Protein AF-A0A849TJH0-F1 (afdb_monomer)

pLDDT: mean 88.13, std 12.86, range [44.28, 97.75]

Mean predicted aligned error: 7.53 Å

Structure (mmCIF, N/CA/C/O backbone):
data_AF-A0A849TJH0-F1
#
_entry.id   AF-A0A849TJH0-F1
#
loop_
_atom_site.group_PDB
_atom_site.id
_atom_site.type_symbol
_atom_site.label_atom_id
_atom_site.label_alt_id
_atom_site.label_comp_id
_atom_site.label_asym_id
_atom_site.label_entity_id
_atom_site.label_seq_id
_atom_site.pdbx_PDB_ins_code
_atom_site.Cartn_x
_atom_site.Cartn_y
_atom_site.Cartn_z
_atom_site.occupancy
_atom_site.B_iso_or_equiv
_atom_site.auth_seq_id
_atom_site.auth_comp_id
_atom_site.auth_asym_id
_atom_site.auth_atom_id
_atom_site.pdbx_PDB_model_num
ATOM 1 N N . TYR A 1 1 ? -3.776 0.462 -8.668 1.00 64.62 1 TYR A N 1
ATOM 2 C CA . TYR A 1 1 ? -3.515 1.908 -8.844 1.00 64.62 1 TYR A CA 1
ATOM 3 C C . TYR A 1 1 ? -3.891 2.322 -10.253 1.00 64.62 1 TYR A C 1
ATOM 5 O O . TYR A 1 1 ? -3.477 1.636 -11.181 1.00 64.62 1 TYR A O 1
ATOM 13 N N . CYS A 1 2 ? -4.718 3.362 -10.392 1.00 76.00 2 CYS A N 1
ATOM 14 C CA . CYS A 1 2 ? -5.261 3.835 -11.667 1.00 76.00 2 CYS A CA 1
ATOM 15 C C . CYS A 1 2 ? -4.732 5.246 -11.947 1.00 76.00 2 CYS A C 1
ATOM 17 O O . CYS A 1 2 ? -4.831 6.101 -11.068 1.00 76.00 2 CYS A O 1
ATOM 19 N N . ALA A 1 3 ? -4.161 5.479 -13.124 1.00 84.88 3 ALA A N 1
ATOM 20 C CA . ALA A 1 3 ? -3.779 6.819 -13.555 1.00 84.88 3 ALA A CA 1
ATOM 21 C C . ALA A 1 3 ? -5.000 7.588 -14.093 1.00 84.88 3 ALA A C 1
ATOM 23 O O . ALA A 1 3 ? -6.074 7.012 -14.292 1.00 84.88 3 ALA A O 1
ATOM 24 N N . ALA A 1 4 ? -4.841 8.898 -14.310 1.00 90.50 4 ALA A N 1
ATOM 25 C CA . ALA A 1 4 ? -5.912 9.779 -14.791 1.00 90.50 4 ALA A CA 1
ATOM 26 C C . ALA A 1 4 ? -6.474 9.366 -16.167 1.00 90.50 4 ALA A C 1
ATOM 28 O O . ALA A 1 4 ? -7.608 9.701 -16.493 1.00 90.50 4 ALA A O 1
ATOM 29 N N . ASP A 1 5 ? -5.701 8.612 -16.948 1.00 93.19 5 ASP A N 1
ATOM 30 C CA . ASP A 1 5 ? -6.088 8.053 -18.247 1.00 93.19 5 ASP A CA 1
ATOM 31 C C . ASP A 1 5 ? -6.831 6.704 -18.146 1.00 93.19 5 ASP A C 1
ATOM 33 O O . ASP A 1 5 ? -7.168 6.100 -19.161 1.00 93.19 5 ASP A O 1
ATOM 37 N N . GLY A 1 6 ? -7.083 6.207 -16.932 1.00 91.94 6 GLY A N 1
ATOM 38 C CA . GLY A 1 6 ? -7.732 4.918 -16.699 1.00 91.94 6 GLY A CA 1
ATOM 39 C C . GLY A 1 6 ? -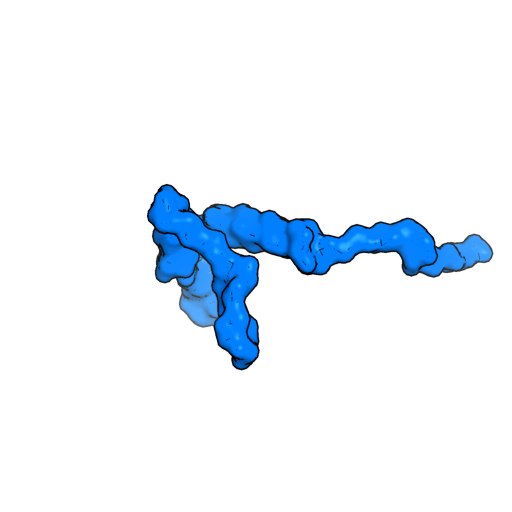6.789 3.710 -16.753 1.00 91.94 6 GLY A C 1
ATOM 40 O O . GLY A 1 6 ? -7.228 2.586 -16.489 1.00 91.94 6 GLY A O 1
ATOM 41 N N . SER A 1 7 ? -5.501 3.905 -17.053 1.00 92.81 7 SER A N 1
ATOM 42 C CA . SER A 1 7 ? -4.523 2.817 -17.079 1.00 92.81 7 SER A CA 1
ATOM 43 C C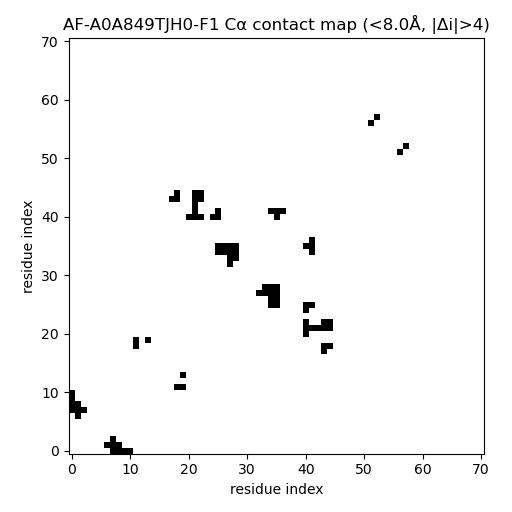 . SER A 1 7 ? -4.222 2.298 -15.670 1.00 92.81 7 SER A C 1
ATOM 45 O O . SER A 1 7 ? -4.225 3.041 -14.684 1.00 92.81 7 SER A O 1
ATOM 47 N N . ARG A 1 8 ? -3.977 0.986 -15.557 1.00 91.69 8 ARG A N 1
ATOM 48 C CA . ARG A 1 8 ? -3.641 0.316 -14.294 1.00 91.69 8 ARG A CA 1
ATOM 49 C C . ARG A 1 8 ? -2.275 -0.348 -14.402 1.00 91.69 8 ARG A C 1
ATOM 51 O O . ARG A 1 8 ? -2.084 -1.208 -15.255 1.00 91.69 8 ARG A O 1
ATOM 58 N N . SER A 1 9 ? -1.367 0.010 -13.495 1.00 90.38 9 SER A N 1
ATOM 59 C CA . SER A 1 9 ? 0.036 -0.447 -13.537 1.00 90.38 9 SER A CA 1
ATOM 60 C C . SER A 1 9 ? 0.452 -1.312 -12.344 1.00 90.38 9 SER A C 1
ATOM 62 O O . SER A 1 9 ? 1.562 -1.832 -12.327 1.00 90.38 9 SER A O 1
ATOM 64 N N . LEU A 1 10 ? -0.425 -1.485 -11.348 1.00 91.44 10 LEU A N 1
ATOM 65 C CA . LEU A 1 10 ? -0.192 -2.363 -10.198 1.00 91.44 10 LEU A CA 1
ATOM 66 C C . LEU A 1 10 ? -1.416 -3.244 -9.959 1.00 91.44 10 LEU A C 1
ATOM 68 O O . LEU A 1 10 ? -2.529 -2.726 -9.800 1.00 91.44 10 LEU A O 1
ATOM 72 N N . PHE A 1 11 ? -1.171 -4.550 -9.896 1.00 93.69 11 PHE A N 1
ATOM 73 C CA . PHE A 1 11 ? -2.160 -5.602 -9.689 1.00 93.69 11 PHE A CA 1
ATOM 74 C C . PHE A 1 11 ? -1.740 -6.454 -8.492 1.00 93.69 11 PHE A C 1
ATOM 76 O O . PHE A 1 11 ? 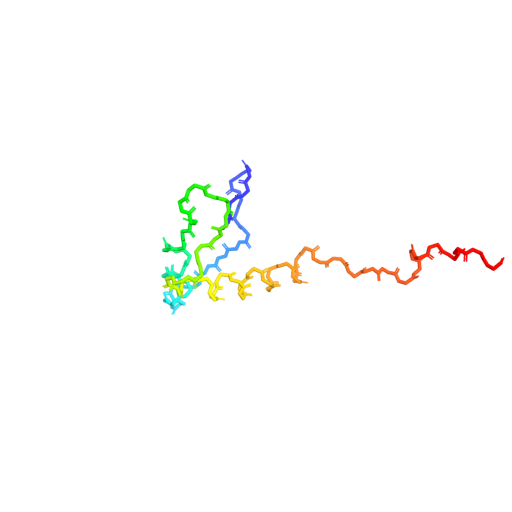-0.559 -6.761 -8.339 1.00 93.69 11 PHE A O 1
ATOM 83 N N . ILE A 1 12 ? -2.707 -6.835 -7.661 1.00 94.31 12 ILE A N 1
ATOM 84 C CA . ILE A 1 12 ? -2.497 -7.721 -6.513 1.00 94.31 12 ILE A CA 1
ATOM 85 C C . ILE A 1 12 ? -3.153 -9.055 -6.855 1.00 94.31 12 ILE A C 1
ATOM 87 O O . ILE A 1 12 ? -4.304 -9.087 -7.294 1.00 94.31 12 ILE A O 1
ATOM 91 N N . GLY A 1 13 ? -2.406 -10.148 -6.697 1.00 96.25 13 GLY A N 1
ATOM 92 C CA . GLY A 1 13 ? -2.932 -11.488 -6.929 1.00 96.25 13 GLY A CA 1
ATOM 93 C C . GLY A 1 13 ? -4.057 -11.814 -5.939 1.00 96.25 13 GLY A C 1
ATOM 94 O O . GLY A 1 13 ? -3.980 -11.408 -4.777 1.00 96.25 13 GLY A O 1
ATOM 95 N N . PRO A 1 14 ? -5.089 -12.572 -6.351 1.00 96.69 14 PRO A N 1
ATOM 96 C CA . PRO A 1 14 ? -6.222 -12.884 -5.483 1.00 96.69 14 PRO A CA 1
ATOM 97 C C . PRO A 1 14 ? -5.817 -13.687 -4.241 1.00 96.69 14 PRO A C 1
ATOM 99 O O . PRO A 1 14 ? -6.534 -13.654 -3.244 1.00 96.69 14 PRO A O 1
ATOM 102 N N . ASP A 1 15 ? -4.681 -14.384 -4.271 1.00 97.75 15 ASP A N 1
ATOM 103 C CA . ASP A 1 15 ? -4.188 -15.206 -3.162 1.00 97.75 15 ASP A 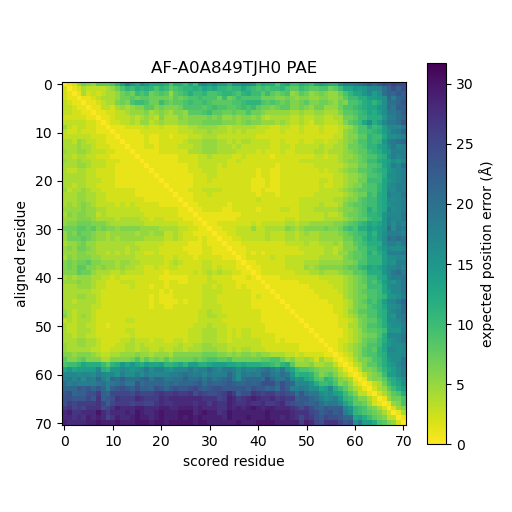CA 1
ATOM 104 C C . ASP A 1 15 ? -3.426 -14.402 -2.096 1.00 97.75 15 ASP A C 1
ATOM 106 O O . ASP A 1 15 ? -3.194 -14.897 -0.994 1.00 97.75 15 ASP A O 1
ATOM 110 N N . CYS A 1 16 ? -3.102 -13.132 -2.358 1.00 96.62 16 CYS A N 1
ATOM 111 C CA . CYS A 1 16 ? -2.428 -12.235 -1.415 1.00 96.62 16 CYS A CA 1
ATOM 112 C C . CYS A 1 16 ? -3.416 -11.664 -0.382 1.00 96.62 16 CYS A C 1
ATOM 114 O O . CYS A 1 16 ? -3.591 -10.453 -0.273 1.00 96.62 16 CYS A O 1
ATOM 116 N N . LYS A 1 17 ? -4.098 -12.539 0.370 1.00 96.69 17 LYS A N 1
ATOM 117 C CA . LYS A 1 17 ? -5.236 -12.174 1.236 1.00 96.69 17 LYS A CA 1
ATOM 118 C C . LYS A 1 17 ? -4.904 -11.091 2.266 1.00 96.69 17 LYS A C 1
ATOM 120 O O . LYS A 1 17 ? -5.732 -10.222 2.503 1.00 96.69 17 LYS A O 1
ATOM 125 N N . ARG A 1 18 ? -3.700 -11.130 2.847 1.00 96.12 18 ARG A N 1
ATOM 126 C CA . ARG A 1 18 ? -3.234 -10.134 3.830 1.00 96.12 18 ARG A CA 1
ATOM 127 C C . ARG A 1 18 ? -3.033 -8.761 3.196 1.00 96.12 18 ARG A C 1
ATOM 129 O O . ARG A 1 18 ? -3.593 -7.790 3.683 1.00 96.12 18 ARG A O 1
ATOM 136 N N . THR A 1 19 ? -2.360 -8.713 2.049 1.00 96.06 19 THR A N 1
ATOM 137 C CA . THR A 1 19 ? -2.163 -7.478 1.283 1.00 96.06 19 THR A CA 1
ATOM 138 C C . THR A 1 19 ? -3.490 -6.888 0.810 1.00 96.06 19 THR A C 1
ATOM 140 O O . THR A 1 19 ? -3.678 -5.680 0.887 1.00 96.06 19 THR A O 1
ATOM 143 N N . LEU A 1 20 ? -4.426 -7.725 0.347 1.00 96.75 20 LEU A N 1
ATOM 144 C CA . LEU A 1 20 ? -5.770 -7.274 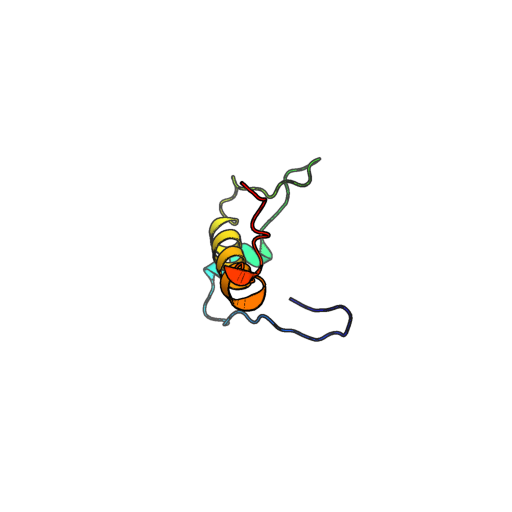-0.025 1.00 96.75 20 LEU A CA 1
ATOM 145 C C . LEU A 1 20 ? -6.491 -6.653 1.178 1.00 96.75 20 LEU A C 1
ATOM 147 O O . LEU A 1 20 ? -6.960 -5.525 1.083 1.00 96.75 20 LEU A O 1
ATOM 151 N N . GLU A 1 21 ? -6.497 -7.342 2.321 1.00 96.62 21 GLU A N 1
ATOM 152 C CA . GLU A 1 21 ? -7.099 -6.829 3.554 1.00 96.62 21 GLU A CA 1
ATOM 153 C C . GLU A 1 21 ? -6.457 -5.508 4.011 1.00 96.62 21 GLU A C 1
ATOM 155 O O . GLU A 1 21 ? -7.166 -4.575 4.381 1.00 96.62 21 GLU A O 1
ATOM 160 N N . ALA A 1 22 ? -5.128 -5.411 3.965 1.00 96.75 22 ALA A N 1
ATOM 161 C CA . ALA A 1 22 ? -4.383 -4.217 4.342 1.00 96.75 22 ALA A CA 1
ATOM 162 C C . ALA A 1 22 ? -4.712 -3.013 3.448 1.00 96.75 22 ALA A C 1
ATOM 164 O O . ALA A 1 22 ? -4.963 -1.919 3.952 1.00 96.75 22 ALA A O 1
ATOM 165 N N . VAL A 1 23 ? -4.755 -3.204 2.127 1.00 94.12 23 VAL A N 1
ATOM 166 C CA . VAL A 1 23 ? -5.089 -2.135 1.170 1.00 94.12 23 VAL A CA 1
ATOM 167 C C . VAL A 1 23 ? -6.552 -1.704 1.310 1.00 94.12 23 VAL A C 1
ATOM 169 O O . VAL A 1 23 ? -6.854 -0.520 1.183 1.00 94.12 23 VAL A O 1
ATOM 172 N N . GLU A 1 24 ? -7.464 -2.639 1.586 1.00 95.19 24 GLU A N 1
ATOM 173 C CA . GLU A 1 24 ? -8.892 -2.346 1.765 1.00 95.19 24 GLU A CA 1
ATOM 174 C C . GLU A 1 24 ? -9.202 -1.626 3.087 1.00 95.19 24 GLU A C 1
ATOM 176 O O . GLU A 1 24 ? -10.155 -0.848 3.144 1.00 95.19 24 GLU A O 1
ATOM 181 N N . LYS A 1 25 ? -8.429 -1.885 4.151 1.00 96.50 25 LYS A N 1
ATOM 182 C CA . LYS A 1 25 ? -8.734 -1.415 5.515 1.00 96.50 25 LYS A CA 1
ATOM 183 C C . LYS A 1 25 ? -7.839 -0.294 6.037 1.00 96.50 25 LYS A C 1
ATOM 185 O O . LYS A 1 25 ? -8.146 0.242 7.100 1.00 96.50 25 LYS A O 1
ATOM 190 N N . GLN A 1 26 ? -6.765 0.079 5.342 1.00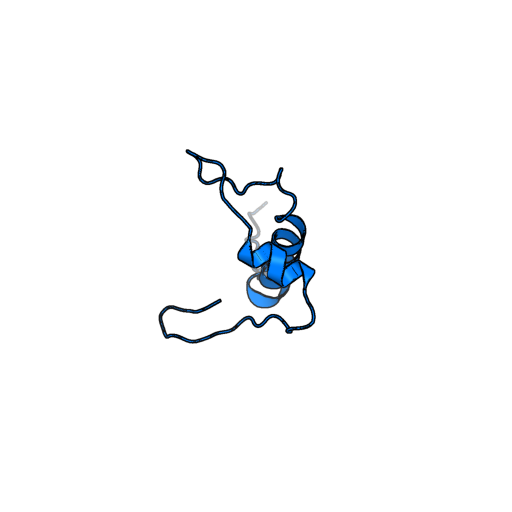 95.44 26 GLN A N 1
ATOM 191 C CA . GLN A 1 26 ? -5.906 1.184 5.775 1.00 95.44 26 GLN A CA 1
ATOM 192 C C . GLN A 1 26 ? -6.691 2.493 5.883 1.00 95.44 26 GLN A C 1
ATOM 194 O O . GLN A 1 26 ? -7.348 2.924 4.936 1.00 95.44 26 GLN A O 1
ATOM 199 N N . GLN A 1 27 ? -6.573 3.157 7.030 1.00 96.06 27 GLN A N 1
ATOM 200 C CA . GLN A 1 27 ? -7.208 4.445 7.299 1.00 96.06 27 GLN A CA 1
ATOM 201 C C . GLN A 1 27 ? -6.167 5.493 7.698 1.00 96.06 27 GLN A C 1
ATOM 203 O O . GLN A 1 27 ? -5.009 5.175 7.976 1.00 96.06 27 GLN A O 1
ATOM 208 N N . TYR A 1 28 ? -6.593 6.754 7.711 1.00 95.88 28 TYR A N 1
ATOM 209 C CA . TYR A 1 28 ? -5.845 7.869 8.283 1.00 95.88 28 TYR A CA 1
ATOM 210 C C . TYR A 1 28 ? -6.378 8.183 9.679 1.00 95.88 28 TYR A C 1
ATOM 212 O O . TYR A 1 28 ? -7.567 7.997 9.954 1.00 95.88 28 TYR A O 1
ATOM 220 N N . LYS A 1 29 ? -5.511 8.689 10.558 1.00 96.31 29 LYS A N 1
ATOM 221 C CA . LYS A 1 29 ? -5.922 9.144 11.889 1.00 96.31 29 LYS A CA 1
ATOM 222 C C . LYS A 1 29 ? -6.858 10.347 11.747 1.00 96.31 29 LYS A C 1
ATOM 224 O O . LYS A 1 29 ? -6.632 11.241 10.932 1.00 96.31 29 LYS A O 1
ATOM 229 N N . GLN A 1 30 ? -7.937 10.376 12.532 1.00 95.44 30 GLN A N 1
ATOM 230 C CA . GLN A 1 30 ? -8.915 11.461 12.437 1.00 95.44 30 GLN A CA 1
ATOM 231 C C . GLN A 1 30 ? -8.277 12.822 12.733 1.00 95.44 30 GLN A C 1
ATOM 233 O O . GLN A 1 30 ? -7.521 12.975 13.689 1.00 95.44 30 GLN A O 1
ATOM 238 N N . GLY A 1 31 ? -8.620 13.817 11.914 1.00 96.69 31 GLY A N 1
ATOM 239 C CA . GLY A 1 31 ? -8.103 15.178 12.051 1.00 96.69 31 GLY A CA 1
ATOM 240 C C . GLY A 1 31 ? -6.654 15.359 11.590 1.00 96.69 31 GLY A C 1
ATOM 241 O O . GLY A 1 31 ? -6.106 16.441 11.784 1.00 96.69 31 GLY A O 1
ATOM 242 N N . THR A 1 32 ? -6.028 14.347 10.978 1.00 96.81 32 THR A N 1
ATOM 243 C CA . THR A 1 32 ? -4.660 14.439 10.452 1.00 96.81 32 THR A CA 1
ATOM 244 C C . THR A 1 32 ? -4.565 13.879 9.030 1.00 96.81 32 THR A C 1
ATOM 246 O O . THR A 1 32 ? -5.523 13.333 8.484 1.00 96.81 32 THR A O 1
ATOM 249 N N . SER A 1 33 ? -3.391 14.032 8.414 1.00 95.00 33 SER A N 1
ATOM 250 C CA . SER A 1 33 ? -3.026 13.360 7.159 1.00 95.00 33 SER A CA 1
ATOM 251 C C . SER A 1 33 ? -2.095 12.163 7.388 1.00 95.00 33 SER A C 1
ATOM 253 O O . SER A 1 33 ? -1.503 11.656 6.439 1.00 95.00 33 SER A O 1
ATOM 255 N N . GLU A 1 34 ? -1.970 11.703 8.635 1.00 96.00 34 GLU A N 1
ATOM 256 C CA . GLU A 1 34 ? -1.087 10.596 9.005 1.00 96.00 34 GLU A CA 1
ATOM 257 C C . GLU A 1 34 ? -1.819 9.254 8.885 1.00 96.00 34 GLU A C 1
ATOM 259 O O . GLU A 1 34 ? -2.941 9.129 9.393 1.00 96.00 34 GLU A O 1
ATOM 264 N N . PRO A 1 35 ? -1.228 8.238 8.234 1.00 94.94 35 PRO A N 1
ATOM 265 C CA . PRO A 1 35 ? -1.811 6.905 8.184 1.00 94.94 35 PRO A CA 1
ATOM 266 C C . PRO A 1 35 ? -1.872 6.289 9.588 1.00 94.94 35 PRO A C 1
ATOM 268 O O . PRO A 1 35 ? -0.986 6.485 10.423 1.00 94.94 35 PRO A O 1
ATOM 271 N N . ASP A 1 36 ? -2.933 5.535 9.857 1.00 95.81 36 ASP A N 1
ATOM 272 C CA . ASP A 1 36 ? -3.062 4.788 11.099 1.00 95.81 36 ASP A CA 1
ATOM 273 C C . ASP A 1 36 ? -2.116 3.577 11.115 1.00 95.81 36 ASP A C 1
ATOM 275 O O . ASP A 1 36 ? -2.195 2.701 10.253 1.00 95.81 36 ASP A O 1
ATOM 279 N N . LYS A 1 37 ? -1.234 3.539 12.117 1.00 94.25 37 LYS A N 1
ATOM 280 C CA . LYS A 1 37 ? -0.276 2.452 12.367 1.00 94.25 37 LYS A CA 1
ATOM 281 C C . LYS A 1 37 ? -0.692 1.553 13.532 1.00 94.25 37 LYS A C 1
ATOM 283 O O . LYS A 1 37 ? -0.059 0.537 13.787 1.00 94.25 37 LYS A O 1
ATOM 288 N N . ASP A 1 38 ? -1.754 1.919 14.245 1.00 94.50 38 ASP A N 1
ATOM 289 C CA . ASP A 1 38 ? -2.169 1.230 15.464 1.00 94.50 38 ASP A CA 1
ATOM 290 C C . ASP A 1 38 ? -3.103 0.047 15.137 1.00 94.50 38 ASP A C 1
ATOM 292 O O . ASP A 1 38 ? -3.061 -0.987 15.803 1.00 94.50 38 ASP A O 1
ATOM 296 N N . SER A 1 39 ? -3.889 0.149 14.056 1.00 92.81 39 SER A N 1
ATOM 297 C CA . SER A 1 39 ? -4.782 -0.926 13.585 1.00 92.81 39 SER A CA 1
ATOM 298 C C . SER A 1 39 ? -4.070 -2.082 12.858 1.00 92.81 39 SER A C 1
ATOM 300 O O . SER A 1 39 ? -4.697 -3.101 12.568 1.00 92.81 39 SER A O 1
ATOM 302 N N . GLY A 1 40 ? -2.772 -1.949 12.555 1.00 94.00 40 GLY A N 1
ATOM 303 C CA . GLY A 1 40 ? -1.931 -3.026 12.011 1.00 94.00 40 GLY A CA 1
ATOM 304 C C . GLY A 1 40 ? -2.127 -3.361 10.525 1.00 94.00 40 GLY A C 1
ATOM 305 O O . GLY A 1 40 ? -1.682 -4.420 10.076 1.00 94.00 40 GLY A O 1
ATOM 306 N N . PHE A 1 41 ? -2.785 -2.489 9.759 1.00 96.50 41 PHE A N 1
ATOM 307 C CA . PHE A 1 41 ? -2.945 -2.636 8.304 1.00 96.50 41 PHE A CA 1
ATOM 308 C C . PHE A 1 41 ? -1.832 -1.946 7.499 1.00 96.50 41 PHE A C 1
ATOM 310 O O . PHE A 1 41 ? -1.776 -2.086 6.281 1.00 96.50 41 PHE A O 1
ATOM 317 N N . ASP A 1 42 ? -0.916 -1.234 8.154 1.00 95.25 42 ASP A N 1
ATOM 318 C CA . ASP A 1 42 ? 0.097 -0.410 7.496 1.00 95.25 42 ASP A CA 1
ATOM 319 C C . ASP A 1 42 ? 1.284 -1.221 6.979 1.00 95.25 42 ASP A C 1
ATOM 321 O O . ASP A 1 42 ? 1.843 -0.877 5.945 1.00 95.25 42 ASP A O 1
ATOM 325 N N . HIS A 1 43 ? 1.642 -2.331 7.628 1.00 95.44 43 HIS A N 1
ATOM 326 C CA . HIS A 1 43 ? 2.856 -3.083 7.295 1.00 95.44 43 HIS A CA 1
ATOM 327 C C . HIS A 1 43 ? 2.935 -3.543 5.828 1.00 95.44 43 HIS A C 1
ATOM 329 O O . HIS A 1 43 ? 3.947 -3.316 5.161 1.00 95.44 43 HIS A O 1
ATOM 335 N N . ASP A 1 44 ? 1.877 -4.173 5.306 1.00 96.06 44 ASP A N 1
ATOM 336 C CA . ASP A 1 44 ? 1.849 -4.642 3.912 1.00 96.06 44 ASP A CA 1
ATOM 337 C C . ASP A 1 44 ? 1.827 -3.465 2.924 1.00 96.06 44 ASP A C 1
ATOM 339 O O . ASP A 1 44 ? 2.409 -3.549 1.836 1.00 96.06 44 ASP A O 1
ATOM 343 N N . ASN A 1 45 ? 1.197 -2.352 3.307 1.00 95.00 45 ASN A N 1
ATOM 344 C CA . ASN A 1 45 ? 1.150 -1.130 2.509 1.00 95.00 45 ASN A CA 1
ATOM 345 C C . ASN A 1 45 ? 2.521 -0.447 2.449 1.00 95.00 45 ASN A C 1
ATOM 347 O O . ASN A 1 45 ? 2.969 -0.091 1.358 1.00 95.00 45 ASN A O 1
ATOM 351 N N . ASP A 1 46 ? 3.216 -0.339 3.583 1.00 95.44 46 ASP A N 1
ATOM 352 C CA . ASP A 1 46 ? 4.570 0.208 3.690 1.00 95.44 46 ASP A CA 1
ATOM 353 C C . ASP A 1 46 ? 5.547 -0.641 2.862 1.00 95.44 46 ASP A C 1
ATOM 355 O O . ASP A 1 46 ? 6.251 -0.119 1.994 1.00 95.44 46 ASP A O 1
ATOM 359 N N . ALA A 1 47 ? 5.528 -1.968 3.036 1.00 96.06 47 ALA A N 1
ATOM 360 C CA . ALA A 1 47 ? 6.382 -2.883 2.279 1.00 96.06 47 ALA A CA 1
ATOM 361 C C . ALA A 1 47 ? 6.124 -2.809 0.762 1.00 96.06 47 ALA A C 1
ATOM 363 O O . ALA A 1 47 ? 7.066 -2.712 -0.034 1.00 96.06 47 ALA A O 1
ATOM 364 N N . THR A 1 48 ? 4.852 -2.809 0.351 1.00 94.75 48 THR A N 1
ATOM 365 C CA . THR A 1 48 ? 4.472 -2.681 -1.064 1.00 94.75 48 THR A CA 1
ATOM 366 C C . THR A 1 48 ? 4.902 -1.327 -1.625 1.00 94.75 48 THR A C 1
ATOM 368 O O . THR A 1 48 ? 5.463 -1.263 -2.722 1.00 94.75 48 THR A O 1
ATOM 371 N N . GLY A 1 49 ? 4.700 -0.247 -0.867 1.00 93.31 49 GLY A N 1
ATOM 372 C CA . GLY A 1 49 ? 5.115 1.103 -1.231 1.00 93.31 49 GLY A CA 1
ATOM 373 C C . GLY A 1 49 ? 6.624 1.207 -1.445 1.00 93.31 49 GLY A C 1
ATOM 374 O O . GLY A 1 49 ? 7.062 1.722 -2.476 1.00 93.31 49 GLY A O 1
ATOM 375 N N . TYR A 1 50 ? 7.428 0.642 -0.538 1.00 95.12 50 TYR A N 1
ATOM 376 C CA . TYR A 1 50 ? 8.886 0.601 -0.680 1.00 95.12 50 TYR A CA 1
ATOM 377 C C . TYR A 1 50 ? 9.331 -0.156 -1.926 1.00 95.12 50 TYR A C 1
ATOM 379 O O . TYR A 1 50 ? 10.224 0.312 -2.641 1.00 95.12 50 TYR A O 1
ATOM 387 N N . TYR A 1 51 ? 8.704 -1.297 -2.222 1.00 94.31 51 TYR A N 1
ATOM 388 C CA . TYR A 1 51 ? 9.001 -2.048 -3.436 1.00 94.31 51 TYR A CA 1
ATOM 389 C C . TYR A 1 51 ? 8.678 -1.233 -4.690 1.00 94.31 51 TYR A C 1
ATOM 391 O O . TYR A 1 51 ? 9.536 -1.086 -5.562 1.00 94.31 51 TYR A O 1
ATOM 399 N N . VAL A 1 52 ? 7.470 -0.663 -4.772 1.00 93.44 52 VAL A N 1
ATOM 400 C CA . VAL A 1 52 ? 7.033 0.120 -5.936 1.00 93.44 52 VAL A CA 1
ATOM 401 C C . VAL A 1 52 ? 7.944 1.325 -6.150 1.00 93.44 52 VAL A C 1
ATOM 403 O O . VAL A 1 52 ? 8.420 1.543 -7.267 1.00 93.44 52 VAL A O 1
ATOM 406 N N . TYR A 1 53 ? 8.241 2.069 -5.081 1.00 92.88 53 TYR A N 1
ATOM 407 C CA . TYR A 1 53 ? 9.143 3.211 -5.140 1.00 92.88 53 TYR A CA 1
ATOM 408 C C . TYR A 1 53 ? 10.515 2.788 -5.657 1.00 92.88 53 TYR A C 1
ATOM 410 O O . TYR A 1 53 ? 10.973 3.289 -6.680 1.00 92.88 53 TYR A O 1
ATOM 418 N N . THR A 1 54 ? 11.141 1.805 -5.012 1.00 92.88 54 THR A N 1
ATOM 419 C CA . THR A 1 54 ? 12.504 1.379 -5.351 1.00 92.88 54 THR A CA 1
ATOM 420 C C . THR A 1 54 ? 12.596 0.799 -6.762 1.00 92.88 54 THR A C 1
ATOM 422 O O . THR A 1 54 ? 13.599 0.986 -7.449 1.00 92.88 54 THR A O 1
ATOM 425 N N . ARG A 1 55 ? 11.561 0.085 -7.215 1.00 92.00 55 ARG A N 1
ATOM 426 C CA . ARG A 1 55 ? 11.590 -0.635 -8.491 1.00 92.00 55 ARG A CA 1
ATOM 427 C C . ARG A 1 55 ? 11.256 0.236 -9.699 1.00 92.00 55 ARG A C 1
ATOM 429 O O . ARG A 1 55 ? 11.785 -0.049 -10.779 1.00 92.00 55 ARG A O 1
ATOM 436 N N . PHE A 1 56 ? 10.374 1.223 -9.533 1.00 89.25 56 PHE A N 1
ATOM 437 C CA . PHE A 1 56 ? 9.768 1.954 -10.652 1.00 89.25 56 PHE A CA 1
ATOM 438 C C . PHE A 1 56 ? 9.923 3.476 -10.582 1.00 89.25 56 PHE A C 1
ATOM 440 O O . PHE A 1 56 ? 9.867 4.117 -11.627 1.00 89.25 56 PHE A O 1
ATOM 447 N N . ALA A 1 57 ? 10.120 4.060 -9.397 1.00 87.44 57 ALA A N 1
ATOM 448 C CA . ALA A 1 57 ? 10.224 5.513 -9.229 1.00 87.44 57 ALA A CA 1
ATOM 449 C C . ALA A 1 57 ? 11.642 5.977 -8.870 1.00 87.44 57 ALA A C 1
ATOM 451 O O . ALA A 1 57 ? 12.062 7.064 -9.267 1.00 87.44 57 ALA A O 1
ATOM 452 N N . PHE A 1 58 ? 12.389 5.163 -8.125 1.00 89.25 58 PHE A N 1
ATOM 453 C CA . PHE A 1 58 ? 13.711 5.515 -7.641 1.00 89.25 58 PHE A CA 1
ATOM 454 C C . PHE A 1 58 ? 14.710 5.593 -8.796 1.00 89.25 58 PHE A C 1
ATOM 456 O O . PHE A 1 58 ? 15.031 4.598 -9.450 1.00 89.25 58 PHE A O 1
ATOM 463 N N . GLN A 1 59 ? 15.241 6.791 -9.018 1.00 79.12 59 GLN A N 1
ATOM 464 C CA . GLN A 1 59 ? 16.355 7.024 -9.924 1.00 79.12 59 GLN A CA 1
ATOM 465 C C . GLN A 1 59 ? 17.641 7.018 -9.103 1.00 79.12 59 GLN A C 1
ATOM 467 O O . GLN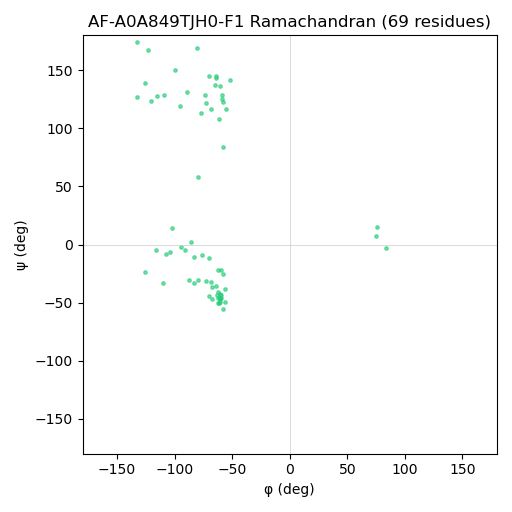 A 1 59 ? 17.819 7.847 -8.211 1.00 79.12 59 GLN A O 1
ATOM 472 N N . LYS A 1 60 ? 18.559 6.092 -9.400 1.00 74.25 60 LYS A N 1
ATOM 473 C CA . LYS A 1 60 ? 19.902 6.150 -8.812 1.00 74.25 60 LYS A CA 1
ATOM 474 C C . LYS A 1 60 ? 20.536 7.479 -9.211 1.00 74.25 60 LYS A C 1
ATOM 476 O O . LYS A 1 60 ? 20.637 7.767 -10.404 1.00 74.25 60 LYS A O 1
ATOM 481 N N . VAL A 1 61 ? 20.983 8.257 -8.224 1.00 71.50 61 VAL A N 1
ATOM 482 C CA . VAL A 1 61 ? 21.843 9.416 -8.478 1.00 71.50 61 VAL A CA 1
ATOM 483 C C . VAL A 1 61 ? 23.036 8.903 -9.263 1.00 71.50 61 VAL A C 1
ATOM 485 O O . VAL A 1 61 ? 23.775 8.034 -8.790 1.00 71.50 61 VAL A O 1
ATOM 488 N N . ARG A 1 62 ? 23.176 9.379 -10.498 1.00 70.56 62 ARG A N 1
ATOM 489 C CA . ARG A 1 62 ? 24.332 9.008 -11.291 1.00 70.56 62 ARG A CA 1
ATOM 490 C C . ARG A 1 62 ? 25.541 9.772 -10.732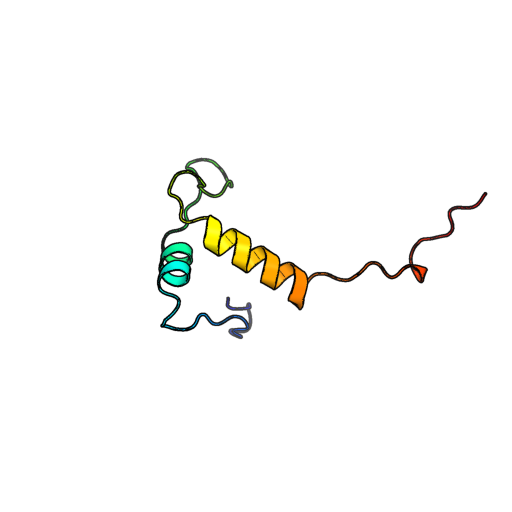 1.00 70.56 62 ARG A C 1
ATOM 492 O O . ARG A 1 62 ? 25.428 10.982 -10.539 1.00 70.56 62 ARG A O 1
ATOM 499 N N . PRO A 1 63 ? 26.666 9.111 -10.414 1.00 65.81 63 PRO A N 1
ATOM 500 C CA . PRO A 1 63 ? 27.820 9.777 -9.801 1.00 65.81 63 PRO A CA 1
ATOM 501 C C . PRO A 1 63 ? 28.384 10.938 -10.637 1.00 65.81 63 PRO A C 1
ATOM 503 O O . PRO A 1 63 ? 28.954 11.869 -10.081 1.00 65.81 63 PRO A O 1
ATOM 506 N N . ASP A 1 64 ? 28.184 10.912 -11.957 1.00 70.00 64 ASP A N 1
ATOM 507 C CA . ASP A 1 64 ? 28.536 11.964 -12.922 1.00 70.00 64 ASP A CA 1
ATOM 508 C C . ASP A 1 64 ? 27.673 13.235 -12.816 1.00 70.00 64 ASP A C 1
ATOM 510 O O . ASP A 1 64 ? 28.015 14.249 -13.414 1.00 70.00 64 ASP A O 1
ATOM 514 N N . MET A 1 65 ? 26.569 13.201 -12.061 1.00 61.38 65 MET A N 1
ATOM 515 C CA . MET A 1 65 ? 25.664 14.341 -11.852 1.00 61.38 65 MET A CA 1
ATOM 516 C C . MET A 1 65 ? 25.967 15.141 -10.581 1.00 61.38 65 MET A C 1
ATOM 518 O O . MET A 1 65 ? 25.288 16.133 -10.323 1.00 61.38 65 MET A O 1
ATOM 522 N N . VAL A 1 66 ? 26.953 14.738 -9.770 1.00 65.56 66 VAL A N 1
ATOM 523 C CA . VAL A 1 66 ? 27.414 15.570 -8.652 1.00 65.56 66 VAL A CA 1
ATOM 524 C C . VAL A 1 66 ? 28.294 16.666 -9.253 1.00 65.56 66 VAL A C 1
ATOM 526 O O . VAL A 1 66 ? 29.361 16.339 -9.780 1.00 65.56 66 VAL A O 1
ATOM 529 N N . PRO A 1 67 ? 27.900 17.955 -9.212 1.00 60.62 67 PRO A N 1
ATOM 530 C CA . PRO A 1 67 ? 28.821 19.011 -9.583 1.00 60.62 67 PRO A CA 1
ATOM 531 C C . PRO A 1 67 ? 30.014 18.865 -8.649 1.00 60.62 67 PRO A C 1
ATOM 533 O O . PRO A 1 67 ? 29.849 18.862 -7.428 1.00 60.62 67 PRO A O 1
ATOM 536 N N . ILE A 1 68 ? 31.202 18.701 -9.222 1.00 66.31 68 ILE A N 1
ATOM 537 C CA . ILE A 1 68 ? 32.468 18.918 -8.530 1.00 66.31 68 ILE A CA 1
ATOM 538 C C . ILE A 1 68 ? 32.448 20.363 -8.025 1.00 66.31 68 ILE A C 1
ATOM 540 O O . ILE A 1 68 ? 32.908 21.279 -8.699 1.00 66.31 68 ILE A O 1
ATOM 544 N N . MET A 1 69 ? 31.823 20.575 -6.866 1.00 55.00 69 MET A N 1
ATOM 545 C CA . MET A 1 69 ? 31.887 21.822 -6.130 1.00 55.00 69 MET A CA 1
ATOM 546 C C . MET A 1 69 ? 33.364 21.992 -5.798 1.00 55.00 69 MET A C 1
ATOM 548 O O . MET A 1 69 ? 33.942 21.181 -5.071 1.00 55.00 69 MET A O 1
ATOM 552 N N . GLY A 1 70 ? 33.973 22.950 -6.492 1.00 50.97 70 GLY A N 1
ATOM 553 C CA . GLY A 1 70 ? 35.410 23.123 -6.593 1.00 50.97 70 GLY A CA 1
ATOM 554 C C . GLY A 1 70 ? 36.100 23.164 -5.236 1.00 50.97 70 GLY A C 1
ATOM 555 O O . GLY A 1 70 ? 35.590 23.734 -4.272 1.00 50.97 70 GLY A O 1
ATOM 556 N N . ARG A 1 71 ? 37.277 22.536 -5.213 1.00 44.28 71 ARG A N 1
ATOM 557 C CA . ARG A 1 71 ? 38.375 22.955 -4.344 1.00 44.28 71 ARG A CA 1
ATOM 558 C C . ARG A 1 71 ? 38.818 24.366 -4.702 1.00 44.28 71 ARG A C 1
ATOM 560 O O . ARG A 1 71 ? 38.735 24.698 -5.906 1.00 44.28 71 ARG A O 1
#

Solvent-accessible surface area (backbone atoms only — not comparable to full-atom values): 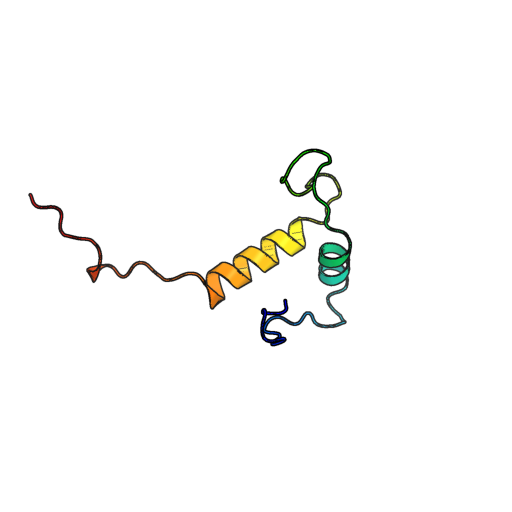4652 Å² total; per-residue (Å²): 90,70,50,98,86,69,51,70,86,58,84,80,64,89,83,45,56,66,52,51,51,16,69,75,63,55,50,59,38,88,98,56,90,45,69,38,68,84,85,66,29,38,64,54,49,53,55,50,48,52,50,51,39,61,74,75,66,58,73,79,81,54,80,89,72,58,77,80,75,74,131

Foldseek 3Di:
DADPVRDDDDDDDPVVVLLVCLVVPWDADPPDPHTDPPVPSCPSVVVVVVCCCVPPPDDPDDPVPPPPPDD

Sequence (71 aa):
YCAADGSRSLFIGPDCKRTLEAVEKQQYKQGTSEPDKDSGFDHDNDATGYYVYTRFAFQKVRPDMVPIMGR

Secondary structure (DSSP, 8-state):
-B-TTS-B-----TT-HHHHHHHHH--BPTTSSPBP-SSS-HHHHHHHHHHHIIIIIPPPPPGGGS-----

Radius of gyration: 17.66 Å; Cα contacts (8 Å, |Δi|>4): 43; chains: 1; bounding box: 47×38×34 Å